Protein AF-A0A507AWH8-F1 (afdb_monomer_lite)

Radius of gyration: 15.66 Å; chains: 1; bounding box: 31×40×55 Å

Organism: NCBI:txid1093900

Sequence (97 aa):
MATVRVTEAEKNDEDSLFFQEEQRIMSMTLQGWHHETLSAAAVGSSGFFMLEDKLHVKCPFCKLVAVPHDKSFDPHTYHIEKRPNCRYVKGWLKKKH

Foldseek 3Di:
DDDDPPDPPPPPLPLVQLPDLVSQLCQCVVQPNDDPADHSSQLSLLQWHADPVNQWTAHSQPRDIDGPPDNPDRSNVVCCVVCVPGPSNVVVVVVVD

pLDDT: mean 85.15, std 16.75, range [39.66, 97.69]

Structure (mmCIF, N/CA/C/O backbone):
data_AF-A0A507AWH8-F1
#
_entry.id   AF-A0A507AWH8-F1
#
loop_
_atom_site.group_PDB
_atom_site.id
_atom_site.type_symbol
_atom_site.label_atom_id
_atom_site.label_alt_id
_atom_site.label_comp_id
_atom_site.label_asym_id
_atom_site.label_entity_id
_atom_site.label_seq_id
_atom_site.pdbx_PDB_ins_code
_atom_site.Cartn_x
_atom_site.Cartn_y
_atom_site.Cartn_z
_atom_site.occupancy
_atom_site.B_iso_or_equiv
_atom_site.auth_seq_id
_atom_site.auth_comp_id
_atom_site.auth_asym_id
_atom_site.auth_atom_id
_atom_site.pdbx_PDB_model_num
ATOM 1 N N . MET A 1 1 ? 5.042 -25.549 40.166 1.00 41.09 1 MET A N 1
ATOM 2 C CA . MET A 1 1 ? 5.613 -24.803 39.025 1.00 41.09 1 MET A CA 1
ATOM 3 C C . MET A 1 1 ? 4.459 -24.179 38.262 1.00 41.09 1 MET A C 1
ATOM 5 O O . MET A 1 1 ? 3.657 -24.915 37.706 1.00 41.09 1 MET A O 1
ATOM 9 N N . ALA A 1 2 ? 4.294 -22.860 38.346 1.00 39.66 2 ALA A N 1
ATOM 10 C CA . ALA A 1 2 ? 3.197 -22.159 37.686 1.00 39.66 2 ALA A CA 1
ATOM 11 C C . ALA A 1 2 ? 3.597 -21.856 36.236 1.00 39.66 2 ALA A C 1
ATOM 13 O O . ALA A 1 2 ? 4.542 -21.111 35.992 1.00 39.66 2 ALA A O 1
ATOM 14 N N . THR A 1 3 ? 2.904 -22.464 35.278 1.00 45.34 3 THR A N 1
ATOM 15 C CA . THR A 1 3 ? 3.019 -22.127 33.858 1.00 45.34 3 THR A CA 1
ATOM 16 C C . THR A 1 3 ? 2.392 -20.758 33.627 1.00 45.34 3 THR A C 1
ATOM 18 O O . THR A 1 3 ? 1.170 -20.615 33.711 1.00 45.34 3 THR A O 1
ATOM 21 N N . VAL A 1 4 ? 3.218 -19.755 33.342 1.00 49.31 4 VAL A N 1
ATOM 22 C CA . VAL A 1 4 ? 2.754 -18.447 32.875 1.00 49.31 4 VAL A CA 1
ATOM 23 C C . VAL A 1 4 ? 2.173 -18.646 31.476 1.00 49.31 4 VAL A C 1
ATOM 25 O O . VAL A 1 4 ? 2.895 -18.951 30.529 1.00 49.31 4 VAL A O 1
ATOM 28 N N . ARG A 1 5 ? 0.850 -18.521 31.347 1.00 56.00 5 ARG A N 1
ATOM 29 C CA . ARG A 1 5 ? 0.196 -18.370 30.046 1.00 56.00 5 ARG A CA 1
ATOM 30 C C . ARG A 1 5 ? 0.442 -16.937 29.602 1.00 56.00 5 ARG A C 1
ATOM 32 O O . ARG A 1 5 ? -0.231 -16.028 30.077 1.00 56.00 5 ARG A O 1
ATOM 39 N N . VAL A 1 6 ? 1.439 -16.747 28.747 1.00 51.19 6 VAL A N 1
ATOM 40 C CA . VAL A 1 6 ? 1.633 -15.472 28.056 1.00 51.19 6 VAL A CA 1
ATOM 41 C C . VAL A 1 6 ? 0.401 -15.276 27.175 1.00 51.19 6 VAL A C 1
ATOM 43 O O . VAL A 1 6 ? 0.102 -16.113 26.322 1.00 51.19 6 VAL A O 1
ATOM 46 N N . THR A 1 7 ? -0.385 -14.244 27.462 1.00 48.12 7 THR A N 1
ATOM 47 C CA . THR A 1 7 ? -1.562 -13.883 26.678 1.00 48.12 7 THR A CA 1
ATOM 48 C C . THR A 1 7 ? -1.104 -13.383 25.307 1.00 48.12 7 THR A C 1
ATOM 50 O O . THR A 1 7 ? -0.095 -12.695 25.186 1.00 48.12 7 THR A O 1
ATOM 53 N N . GLU A 1 8 ? -1.850 -13.711 24.252 1.00 52.75 8 GLU A N 1
ATOM 54 C CA . GLU A 1 8 ? -1.609 -13.323 22.846 1.00 52.75 8 GLU A CA 1
ATOM 55 C C . GLU A 1 8 ? -1.580 -11.798 22.575 1.00 52.75 8 GLU A C 1
ATOM 57 O O . GLU A 1 8 ? -1.553 -11.376 21.421 1.00 52.75 8 GLU A O 1
ATOM 62 N N . ALA A 1 9 ? -1.578 -10.962 23.617 1.00 48.84 9 ALA A N 1
ATOM 63 C CA . ALA A 1 9 ? -1.747 -9.515 23.554 1.00 48.84 9 ALA A CA 1
ATOM 64 C C . ALA A 1 9 ? -0.433 -8.710 23.474 1.00 48.84 9 ALA A C 1
ATOM 66 O O . ALA A 1 9 ? -0.492 -7.499 23.295 1.00 48.84 9 ALA A O 1
ATOM 67 N N . GLU A 1 10 ? 0.736 -9.353 23.567 1.00 49.41 10 GLU A N 1
ATOM 68 C CA . GLU A 1 10 ? 2.048 -8.673 23.541 1.00 49.41 10 GLU A CA 1
ATOM 69 C C . GLU A 1 10 ? 2.897 -9.021 22.308 1.00 49.41 10 GLU A C 1
ATOM 71 O O . GLU A 1 10 ? 4.124 -8.934 22.326 1.00 49.41 10 GLU A O 1
ATOM 76 N N . LYS A 1 11 ? 2.268 -9.408 21.193 1.00 49.81 11 LYS A N 1
ATOM 77 C CA . LYS A 1 11 ? 2.962 -9.353 19.901 1.00 49.81 11 LYS A CA 1
ATOM 78 C C . LYS A 1 11 ? 3.003 -7.888 19.489 1.00 49.81 11 LYS A C 1
ATOM 80 O O . LYS A 1 11 ? 1.954 -7.330 19.182 1.00 49.81 11 LYS A O 1
ATOM 85 N N . ASN A 1 12 ? 4.190 -7.279 19.521 1.00 52.59 12 ASN A N 1
ATOM 86 C CA . ASN A 1 12 ? 4.462 -5.992 18.882 1.00 52.59 12 ASN A CA 1
ATOM 87 C C . ASN A 1 12 ? 3.687 -5.929 17.554 1.00 52.59 12 ASN A C 1
ATOM 89 O O . ASN A 1 12 ? 3.934 -6.749 16.672 1.00 52.59 12 ASN A O 1
ATOM 93 N N . ASP A 1 13 ? 2.701 -5.035 17.423 1.00 74.25 13 ASP A N 1
ATOM 94 C CA . ASP A 1 13 ? 1.982 -4.859 16.155 1.00 74.25 13 ASP A CA 1
ATOM 95 C C . ASP A 1 13 ? 2.930 -4.113 15.211 1.00 74.25 13 ASP A C 1
ATOM 97 O O . ASP A 1 13 ? 2.859 -2.896 15.062 1.00 74.25 13 ASP A O 1
ATOM 101 N N . GLU A 1 14 ? 3.872 -4.849 14.617 1.00 82.88 14 GLU A N 1
ATOM 102 C CA . GLU A 1 14 ? 4.897 -4.337 13.694 1.00 82.88 14 GLU A CA 1
ATOM 103 C C . GLU A 1 14 ? 4.263 -3.563 12.529 1.00 82.88 14 GLU A C 1
ATOM 105 O O . GLU A 1 14 ? 4.824 -2.600 12.013 1.00 82.88 14 GLU A O 1
ATOM 110 N N . ASP A 1 15 ? 3.023 -3.912 12.184 1.00 91.69 15 ASP A N 1
ATOM 111 C CA . ASP A 1 15 ? 2.225 -3.223 11.178 1.00 91.69 15 ASP A CA 1
ATOM 112 C C . ASP A 1 15 ? 1.919 -1.753 11.542 1.00 91.69 15 ASP A C 1
ATOM 114 O O . ASP A 1 15 ? 1.733 -0.928 10.643 1.00 91.69 15 ASP A O 1
ATOM 118 N N . SER A 1 16 ? 1.868 -1.392 12.830 1.00 91.56 16 SER A N 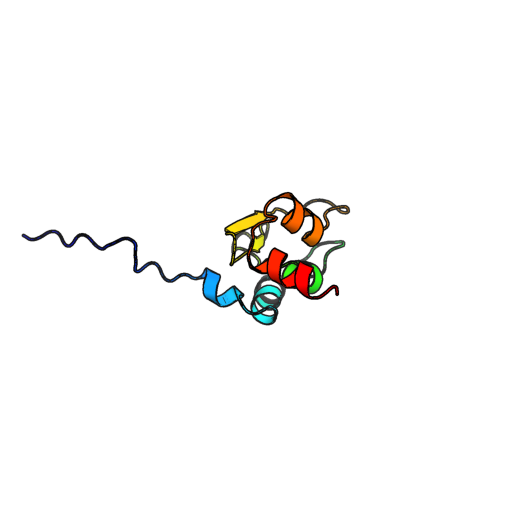1
ATOM 119 C CA . SER A 1 16 ? 1.593 -0.019 13.283 1.00 91.56 16 SER A CA 1
ATOM 120 C C . SER A 1 16 ? 2.660 0.982 12.833 1.00 91.56 16 SER A C 1
ATOM 122 O O . SER A 1 16 ? 2.344 2.161 12.646 1.00 91.56 16 SER A O 1
ATOM 124 N N . LEU A 1 17 ? 3.888 0.522 12.560 1.00 93.38 17 LEU A N 1
ATOM 125 C CA . LEU A 1 17 ? 4.950 1.340 11.956 1.00 93.38 17 LEU A CA 1
ATOM 126 C C . LEU A 1 17 ? 4.528 1.919 10.597 1.00 93.38 17 LEU A C 1
ATOM 128 O O . LEU A 1 17 ? 4.963 3.000 10.211 1.00 93.38 17 LEU A O 1
ATOM 132 N N . PHE A 1 18 ? 3.618 1.247 9.894 1.00 96.12 18 PHE A N 1
ATOM 133 C CA . PHE A 1 18 ? 3.221 1.577 8.528 1.00 96.12 18 PHE A CA 1
ATOM 134 C C . PHE A 1 18 ? 1.910 2.378 8.438 1.00 96.12 18 PHE A C 1
ATOM 136 O O . PHE A 1 18 ? 1.347 2.558 7.351 1.00 96.12 18 PHE A O 1
ATOM 143 N N . PHE A 1 19 ? 1.390 2.899 9.556 1.00 95.00 19 PHE A N 1
ATOM 144 C CA . PHE A 1 19 ? 0.207 3.773 9.520 1.00 95.00 19 PHE A CA 1
ATOM 145 C C . PHE A 1 19 ? 0.465 5.086 8.768 1.00 95.00 19 PHE A C 1
ATOM 147 O O . PHE A 1 19 ? -0.439 5.591 8.098 1.00 95.00 19 PHE A O 1
ATOM 154 N N . GLN A 1 20 ? 1.694 5.599 8.822 1.00 95.38 20 GLN A N 1
ATOM 155 C CA . GLN A 1 20 ? 2.138 6.765 8.054 1.00 95.38 20 GLN A CA 1
ATOM 156 C C . GLN A 1 20 ? 2.473 6.363 6.614 1.00 95.38 20 GLN A C 1
ATOM 158 O O . GLN A 1 20 ? 3.003 5.279 6.370 1.00 95.38 20 GLN A O 1
ATOM 163 N N . GLU A 1 21 ? 2.135 7.216 5.650 1.00 96.38 21 GLU A N 1
ATOM 164 C CA . GLU A 1 21 ? 2.375 6.934 4.230 1.00 96.38 21 GLU A CA 1
ATOM 165 C C . GLU A 1 21 ? 3.861 6.879 3.902 1.00 96.38 21 GLU A C 1
ATOM 167 O O . GLU A 1 21 ? 4.310 5.980 3.193 1.00 96.38 21 GLU A O 1
ATOM 172 N N . GLU A 1 22 ? 4.629 7.774 4.502 1.00 96.75 22 GLU A N 1
ATOM 173 C CA . GLU A 1 22 ? 6.069 7.888 4.330 1.00 96.75 22 GLU A CA 1
ATOM 174 C C . GLU A 1 22 ? 6.756 6.573 4.708 1.00 96.75 22 GLU A C 1
ATOM 176 O O . GLU A 1 22 ? 7.593 6.076 3.960 1.00 96.75 22 GLU A O 1
ATOM 181 N N . GLN A 1 23 ? 6.326 5.944 5.807 1.00 97.50 23 GLN A N 1
ATOM 182 C CA . GLN A 1 23 ? 6.856 4.655 6.261 1.00 97.50 23 GLN A CA 1
ATOM 183 C C . GLN A 1 23 ? 6.513 3.517 5.293 1.00 97.50 23 GLN A C 1
ATOM 185 O O . GLN A 1 23 ? 7.339 2.641 5.030 1.00 97.50 23 GLN A O 1
ATOM 190 N N . ARG A 1 24 ? 5.316 3.548 4.695 1.00 97.44 24 ARG A N 1
ATOM 191 C CA . ARG A 1 24 ? 4.931 2.582 3.657 1.00 97.44 24 ARG A CA 1
ATOM 192 C C . ARG A 1 24 ? 5.813 2.705 2.421 1.00 97.44 24 ARG A C 1
ATOM 194 O O . ARG A 1 24 ? 6.294 1.692 1.922 1.00 97.44 24 ARG A O 1
ATOM 201 N N . ILE A 1 25 ? 6.072 3.925 1.964 1.00 97.38 25 ILE A N 1
ATOM 202 C CA . ILE A 1 25 ? 6.931 4.179 0.801 1.00 97.38 25 ILE A CA 1
ATOM 203 C C . ILE A 1 25 ? 8.384 3.794 1.116 1.00 97.38 25 ILE A C 1
ATOM 205 O O . ILE A 1 25 ? 9.016 3.089 0.329 1.00 97.38 25 ILE A O 1
ATOM 209 N N . MET A 1 26 ? 8.899 4.185 2.287 1.00 96.69 26 MET A N 1
ATOM 210 C CA . MET A 1 26 ? 10.259 3.849 2.725 1.00 96.69 26 MET A CA 1
ATOM 211 C C . MET A 1 26 ? 10.491 2.340 2.782 1.00 96.69 26 MET A C 1
ATOM 213 O O . MET A 1 26 ? 11.555 1.889 2.362 1.00 96.69 26 MET A O 1
ATOM 217 N N . SER A 1 27 ? 9.494 1.557 3.211 1.00 95.69 27 SER A N 1
ATOM 218 C CA . SER A 1 27 ? 9.601 0.092 3.237 1.00 95.69 27 SER A CA 1
ATOM 219 C C . SER A 1 27 ? 9.980 -0.499 1.875 1.00 95.69 27 SER A C 1
ATOM 221 O O . SER A 1 27 ? 10.759 -1.441 1.818 1.00 95.69 27 SER A O 1
ATOM 223 N N . MET A 1 28 ? 9.479 0.073 0.779 1.00 95.31 28 MET A N 1
ATOM 224 C CA . MET A 1 28 ? 9.741 -0.391 -0.583 1.00 95.31 28 MET A CA 1
ATOM 225 C C . MET A 1 28 ? 11.071 0.147 -1.105 1.00 95.31 28 MET A C 1
ATOM 227 O O . MET A 1 28 ? 11.869 -0.602 -1.668 1.00 95.31 28 MET A O 1
ATOM 231 N N . THR A 1 29 ? 11.333 1.439 -0.896 1.00 94.44 29 THR A N 1
ATOM 232 C CA . THR A 1 29 ? 12.558 2.094 -1.373 1.00 94.44 29 THR A CA 1
ATOM 233 C C . THR A 1 29 ? 13.805 1.484 -0.735 1.00 94.44 29 THR A C 1
ATOM 235 O O . THR A 1 29 ? 14.761 1.175 -1.441 1.00 94.44 29 THR A O 1
ATOM 238 N N . LEU A 1 30 ? 13.789 1.253 0.582 1.00 93.56 30 LEU A N 1
ATOM 239 C CA . LEU A 1 30 ? 14.931 0.687 1.312 1.00 93.56 30 LEU A CA 1
ATOM 240 C C . LEU A 1 30 ? 15.189 -0.783 0.960 1.00 93.56 30 LEU A C 1
ATOM 242 O O . LEU A 1 30 ? 16.329 -1.236 1.010 1.00 93.56 30 LEU A O 1
ATOM 246 N N . GLN A 1 31 ? 14.148 -1.525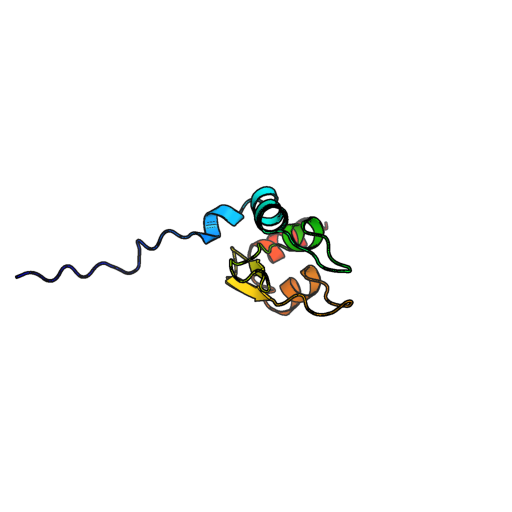 0.579 1.00 93.19 31 GLN A N 1
ATOM 247 C CA . GLN A 1 31 ? 14.261 -2.934 0.192 1.00 93.19 31 GLN A CA 1
ATOM 248 C C . GLN A 1 31 ? 14.613 -3.138 -1.291 1.00 93.19 31 GLN A C 1
ATOM 250 O O . GLN A 1 31 ? 14.856 -4.276 -1.706 1.00 93.19 31 GLN A O 1
ATOM 255 N N . GLY A 1 32 ? 14.701 -2.052 -2.070 1.00 90.75 32 GLY A N 1
ATOM 256 C CA . GLY A 1 32 ? 15.097 -2.079 -3.478 1.00 90.75 32 GLY A CA 1
ATOM 257 C C . GLY A 1 32 ? 13.954 -2.418 -4.431 1.00 90.75 32 GLY A C 1
ATOM 258 O O . GLY A 1 32 ? 14.164 -3.153 -5.393 1.00 90.75 32 GLY A O 1
ATOM 259 N N . TRP A 1 33 ? 12.745 -1.917 -4.162 1.00 90.06 33 TRP A N 1
ATOM 260 C CA . TRP A 1 33 ? 11.588 -2.115 -5.033 1.00 90.06 33 TRP A CA 1
ATOM 261 C C . TRP A 1 33 ? 11.893 -1.787 -6.497 1.00 90.06 33 TRP A C 1
ATOM 263 O O . TRP A 1 33 ? 12.230 -0.654 -6.844 1.00 90.06 33 TRP A O 1
ATOM 273 N N . HIS A 1 34 ? 11.707 -2.791 -7.349 1.00 83.19 34 HIS A N 1
ATOM 274 C CA . HIS A 1 34 ? 11.958 -2.707 -8.777 1.00 83.19 34 HIS A CA 1
ATOM 275 C C . HIS A 1 34 ? 10.782 -3.337 -9.535 1.00 83.19 34 HIS A C 1
ATOM 277 O O . HIS A 1 34 ? 10.811 -4.512 -9.894 1.00 83.19 34 HIS A O 1
ATOM 283 N N . HIS A 1 35 ? 9.724 -2.553 -9.745 1.00 84.94 35 HIS A N 1
ATOM 284 C CA . HIS A 1 35 ? 8.571 -2.940 -10.560 1.00 84.94 35 HIS A CA 1
ATOM 285 C C . HIS A 1 35 ? 8.535 -2.101 -11.840 1.00 84.94 35 HIS A C 1
ATOM 287 O O . HIS A 1 35 ? 8.770 -0.895 -11.788 1.00 84.94 35 HIS A O 1
ATOM 293 N N . GLU A 1 36 ? 8.219 -2.719 -12.983 1.00 83.56 36 GLU A N 1
ATOM 294 C CA . GLU A 1 36 ? 8.300 -2.062 -14.301 1.00 83.56 36 GLU A CA 1
ATOM 295 C C . GLU A 1 36 ? 7.387 -0.834 -14.423 1.00 83.56 36 GLU A C 1
ATOM 297 O O . GLU A 1 36 ? 7.740 0.146 -15.073 1.00 83.56 36 GLU A O 1
ATOM 302 N N . THR A 1 37 ? 6.201 -0.893 -13.813 1.00 86.00 37 THR A N 1
ATOM 303 C CA . THR A 1 37 ? 5.141 0.114 -14.005 1.00 86.00 37 THR A CA 1
ATOM 304 C C . THR A 1 37 ? 4.682 0.810 -12.727 1.00 86.00 37 THR A C 1
ATOM 306 O O . THR A 1 37 ? 4.030 1.848 -12.800 1.00 86.00 37 THR A O 1
ATOM 309 N N . LEU A 1 38 ? 5.000 0.269 -11.548 1.00 90.75 38 LEU A N 1
ATOM 310 C CA . LEU A 1 38 ? 4.455 0.748 -10.278 1.00 90.75 38 LEU A CA 1
ATOM 311 C C . LEU A 1 38 ? 5.577 1.365 -9.464 1.00 90.75 38 LEU A C 1
ATOM 313 O O . LEU A 1 38 ? 6.547 0.695 -9.123 1.00 90.75 38 LEU A O 1
ATOM 317 N N . SER A 1 39 ? 5.437 2.640 -9.119 1.00 93.12 39 SER A N 1
ATOM 318 C CA . SER A 1 39 ? 6.363 3.282 -8.192 1.00 93.12 39 SER A CA 1
ATOM 319 C C . SER A 1 39 ? 6.048 2.876 -6.751 1.00 93.12 39 SER A C 1
ATOM 321 O O . SER A 1 39 ? 4.892 2.629 -6.399 1.00 93.12 39 SER A O 1
ATOM 323 N N . ALA A 1 40 ? 7.065 2.881 -5.886 1.00 95.19 40 ALA A N 1
ATOM 324 C CA . ALA A 1 40 ? 6.875 2.700 -4.446 1.00 95.19 40 ALA A CA 1
ATOM 325 C C . ALA A 1 40 ? 5.842 3.691 -3.873 1.00 95.19 40 ALA A C 1
ATOM 327 O O . ALA A 1 40 ? 5.022 3.335 -3.029 1.00 95.19 40 ALA A O 1
ATOM 328 N N . ALA A 1 41 ? 5.831 4.926 -4.387 1.00 95.38 41 ALA A N 1
ATOM 329 C CA . ALA A 1 41 ? 4.856 5.944 -4.014 1.00 95.38 41 ALA A CA 1
ATOM 330 C C . ALA A 1 41 ? 3.416 5.545 -4.378 1.00 95.38 41 ALA A C 1
ATOM 332 O O . ALA A 1 41 ? 2.519 5.683 -3.547 1.00 95.38 41 ALA A O 1
ATOM 333 N N . ALA A 1 42 ? 3.179 5.006 -5.580 1.00 94.12 42 ALA A N 1
ATOM 334 C CA . ALA A 1 42 ? 1.847 4.567 -6.008 1.00 94.12 42 ALA A CA 1
ATOM 335 C C . ALA A 1 42 ? 1.298 3.434 -5.121 1.00 94.12 42 ALA A C 1
ATOM 337 O O . ALA A 1 42 ? 0.138 3.450 -4.705 1.00 94.12 42 ALA A O 1
ATOM 338 N N . VAL A 1 43 ? 2.144 2.467 -4.764 1.00 95.44 43 VAL A N 1
ATOM 339 C CA . VAL A 1 43 ? 1.751 1.348 -3.896 1.00 95.44 43 VAL A CA 1
ATOM 340 C C . VAL A 1 43 ? 1.572 1.807 -2.437 1.00 95.44 43 VAL A C 1
ATOM 342 O O . VAL A 1 43 ? 0.580 1.457 -1.789 1.00 95.44 43 VAL A O 1
ATOM 345 N N . GLY A 1 44 ? 2.476 2.652 -1.934 1.00 96.38 44 GLY A N 1
ATOM 346 C CA . GLY A 1 44 ? 2.427 3.226 -0.585 1.00 96.38 44 GLY A CA 1
ATOM 347 C C . GLY A 1 44 ? 1.191 4.094 -0.335 1.00 96.38 44 GLY A C 1
ATOM 348 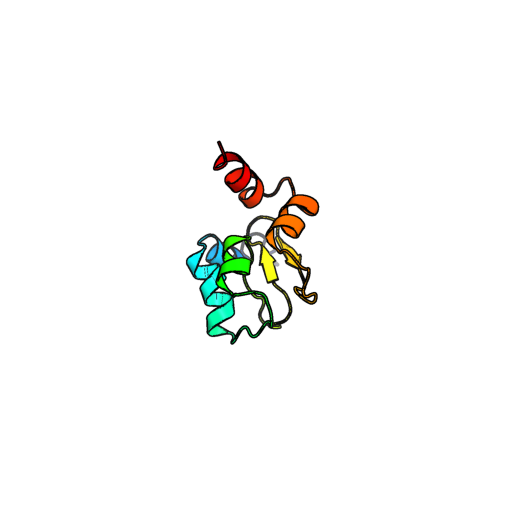O O . GLY A 1 44 ? 0.474 3.898 0.653 1.00 96.38 44 GLY A O 1
ATOM 349 N N . SER A 1 45 ? 0.879 4.993 -1.268 1.00 95.62 45 SER A N 1
ATOM 350 C CA . SER A 1 45 ? -0.337 5.827 -1.254 1.00 95.62 45 SER A CA 1
ATOM 351 C C . SER A 1 45 ? -1.626 5.019 -1.460 1.00 95.62 45 SER A C 1
ATOM 353 O O . SER A 1 45 ? -2.704 5.436 -1.033 1.00 95.62 45 SER A O 1
ATOM 355 N N . SER A 1 46 ? -1.538 3.801 -2.000 1.00 95.88 46 SER A N 1
ATOM 356 C CA . SER A 1 46 ? -2.664 2.854 -2.040 1.00 95.88 46 SER A CA 1
ATOM 357 C C . SER A 1 46 ? -2.887 2.116 -0.712 1.00 95.88 46 SER A C 1
ATOM 359 O O . SER A 1 46 ? -3.862 1.376 -0.560 1.00 95.88 46 SER A O 1
ATOM 361 N N . GLY A 1 47 ? -2.024 2.345 0.281 1.00 96.94 47 GLY A N 1
ATOM 362 C CA . GLY A 1 47 ? -2.184 1.850 1.646 1.00 96.94 47 GLY A CA 1
ATOM 363 C C . GLY A 1 47 ? -1.385 0.592 1.972 1.00 96.94 47 GLY A C 1
ATOM 364 O O . GLY A 1 47 ? -1.691 -0.034 2.989 1.00 96.94 47 GLY A O 1
ATOM 365 N N . PHE A 1 48 ? -0.393 0.221 1.155 1.00 97.44 48 PHE A N 1
ATOM 366 C CA . PHE A 1 48 ? 0.423 -0.978 1.368 1.00 97.44 48 PHE A CA 1
ATOM 367 C C . PHE A 1 48 ? 1.889 -0.658 1.667 1.00 97.44 48 PHE A C 1
ATOM 369 O O . PHE A 1 48 ? 2.417 0.312 1.145 1.00 97.44 48 PHE A O 1
ATOM 376 N N . PHE A 1 49 ? 2.546 -1.488 2.472 1.00 97.12 49 PHE A N 1
ATOM 377 C CA . PHE A 1 49 ? 4.003 -1.531 2.661 1.00 97.12 49 PHE A CA 1
ATOM 378 C C . PHE A 1 49 ? 4.553 -2.867 2.145 1.00 97.12 49 PHE A C 1
ATOM 380 O O . PHE A 1 49 ? 3.789 -3.821 2.012 1.00 97.12 49 PHE A O 1
ATOM 387 N N . MET A 1 50 ? 5.847 -2.952 1.846 1.00 95.94 50 MET A N 1
ATOM 388 C CA . MET A 1 50 ? 6.492 -4.182 1.372 1.00 95.94 50 MET A CA 1
ATOM 389 C C . MET A 1 50 ? 6.871 -5.112 2.527 1.00 95.94 50 MET A C 1
ATOM 391 O O . MET A 1 50 ? 7.451 -4.666 3.516 1.00 95.94 50 MET A O 1
ATOM 395 N N . LEU A 1 51 ? 6.582 -6.404 2.365 1.00 94.38 51 LEU A N 1
ATOM 396 C CA . LEU A 1 51 ? 7.032 -7.465 3.267 1.00 94.38 51 LEU A CA 1
ATOM 397 C C . LEU A 1 51 ? 8.480 -7.882 2.971 1.00 94.38 51 LEU A C 1
ATOM 399 O O . LEU A 1 51 ? 8.981 -7.668 1.873 1.00 94.38 51 LEU A O 1
ATOM 403 N N . GLU A 1 52 ? 9.126 -8.541 3.933 1.00 91.25 52 GLU A N 1
ATOM 404 C CA . GLU A 1 52 ? 10.541 -8.947 3.851 1.00 91.25 52 GLU A CA 1
ATOM 405 C C . GLU A 1 52 ? 10.872 -9.870 2.666 1.00 91.25 52 GLU A C 1
ATOM 407 O O . GLU A 1 52 ? 12.018 -9.926 2.220 1.00 91.25 52 GLU A O 1
ATOM 412 N N . ASP A 1 53 ? 9.877 -10.580 2.126 1.00 90.25 53 ASP A N 1
ATOM 413 C CA . ASP A 1 53 ? 10.040 -11.429 0.942 1.00 90.25 53 ASP A CA 1
ATOM 414 C C . ASP A 1 53 ? 10.187 -10.646 -0.374 1.00 90.25 53 ASP A C 1
ATOM 416 O O . ASP A 1 53 ? 10.467 -11.248 -1.411 1.00 90.25 53 ASP A O 1
ATOM 420 N N . LYS A 1 54 ? 10.018 -9.315 -0.335 1.00 88.50 54 LYS A N 1
ATOM 421 C CA . LYS A 1 54 ? 10.145 -8.366 -1.457 1.00 88.50 54 LYS A CA 1
ATOM 422 C C . LYS A 1 54 ? 9.185 -8.584 -2.626 1.00 88.50 54 LYS A C 1
ATOM 424 O O . LYS A 1 54 ? 9.266 -7.866 -3.622 1.00 88.50 54 LYS A O 1
ATOM 429 N N . LEU A 1 55 ? 8.275 -9.544 -2.516 1.00 88.56 55 LEU A N 1
ATOM 430 C CA . LEU A 1 55 ? 7.293 -9.882 -3.543 1.00 88.56 55 LEU A CA 1
ATOM 431 C C . LEU A 1 55 ? 5.900 -9.413 -3.143 1.00 88.56 55 LEU A C 1
ATOM 433 O O . LEU A 1 55 ? 5.093 -9.051 -3.998 1.00 88.56 55 LEU A O 1
ATOM 437 N N . HIS A 1 56 ? 5.618 -9.407 -1.845 1.00 93.31 56 HIS A N 1
ATOM 438 C CA . HIS A 1 56 ? 4.306 -9.095 -1.318 1.00 93.31 56 HIS A CA 1
ATOM 439 C C . HIS A 1 56 ? 4.254 -7.702 -0.712 1.00 93.31 56 HIS A C 1
ATOM 441 O O . HIS A 1 56 ? 5.208 -7.185 -0.123 1.00 93.31 56 HIS A O 1
ATOM 447 N N . VAL A 1 57 ? 3.065 -7.117 -0.794 1.00 95.44 57 VAL A N 1
ATOM 448 C CA . VAL A 1 57 ? 2.738 -5.866 -0.123 1.00 95.44 57 VAL A CA 1
ATOM 449 C C . VAL A 1 57 ? 1.524 -6.066 0.772 1.00 95.44 57 VAL A C 1
ATOM 451 O O . VAL A 1 57 ? 0.601 -6.807 0.428 1.00 95.44 57 VAL A O 1
ATOM 454 N N . LYS A 1 58 ? 1.511 -5.429 1.940 1.00 97.50 58 LYS A N 1
ATOM 455 C CA . LYS A 1 58 ? 0.489 -5.618 2.972 1.00 97.50 58 LYS A CA 1
ATOM 456 C C . LYS A 1 58 ? -0.085 -4.289 3.429 1.00 97.50 58 LYS A C 1
ATOM 458 O O . LYS A 1 58 ? 0.631 -3.312 3.606 1.00 97.50 58 LYS A O 1
ATOM 463 N N . CYS A 1 59 ? -1.394 -4.248 3.650 1.00 97.69 59 CYS A N 1
ATOM 464 C CA . CYS A 1 59 ? -2.032 -3.107 4.286 1.00 97.69 59 CYS A CA 1
ATOM 465 C C . CYS A 1 59 ? -1.954 -3.241 5.817 1.00 97.69 59 CYS A C 1
ATOM 467 O O . CYS A 1 59 ? -2.463 -4.226 6.358 1.00 97.69 59 CYS A O 1
ATOM 469 N N . PRO A 1 60 ? -1.430 -2.250 6.558 1.00 97.31 60 PRO A N 1
ATOM 470 C CA . PRO A 1 60 ? -1.296 -2.354 8.015 1.00 97.31 60 PRO A CA 1
ATOM 471 C C . PRO A 1 60 ? -2.640 -2.255 8.746 1.00 97.31 60 PRO A C 1
ATOM 473 O O . PRO A 1 60 ? -2.762 -2.627 9.913 1.00 97.31 60 PRO A O 1
ATOM 476 N N . PHE A 1 61 ? -3.670 -1.775 8.045 1.00 95.75 61 PHE A N 1
ATOM 477 C CA . PHE A 1 61 ? -4.994 -1.506 8.588 1.00 95.75 61 PHE A CA 1
ATOM 478 C C . PHE A 1 61 ? -5.945 -2.697 8.483 1.00 95.75 61 PHE A C 1
ATOM 480 O O . PHE A 1 61 ? -6.614 -3.037 9.453 1.00 95.75 61 PHE A O 1
ATOM 487 N N . CYS A 1 62 ? -6.034 -3.312 7.302 1.00 96.31 62 CYS A N 1
ATOM 488 C CA . CYS A 1 62 ? -6.945 -4.431 7.034 1.00 96.31 62 CYS A CA 1
ATOM 489 C C . CYS A 1 62 ? -6.222 -5.766 6.837 1.00 96.31 62 CYS A C 1
ATOM 491 O O . CYS A 1 62 ? -6.877 -6.774 6.569 1.00 96.31 62 CYS A O 1
ATOM 493 N N . LYS A 1 63 ? -4.885 -5.759 6.926 1.00 96.25 63 LYS A N 1
ATOM 494 C CA . LYS A 1 63 ? -4.002 -6.921 6.778 1.00 96.25 63 LYS A CA 1
ATOM 495 C C . LYS A 1 63 ? -4.137 -7.637 5.421 1.00 96.25 63 LYS A C 1
ATOM 497 O O . LYS A 1 63 ? -3.705 -8.775 5.283 1.00 96.25 63 LYS A O 1
ATOM 502 N N . LEU A 1 64 ? -4.728 -6.981 4.413 1.00 96.31 64 LEU A N 1
ATOM 503 C CA . LEU A 1 64 ? -4.771 -7.484 3.038 1.00 96.31 64 LEU A CA 1
ATOM 504 C C . LEU A 1 64 ? -3.355 -7.563 2.485 1.00 96.31 64 LEU A C 1
ATOM 506 O O . LEU A 1 64 ? -2.649 -6.557 2.500 1.00 96.31 64 LEU A O 1
ATOM 510 N N . VAL A 1 65 ? -2.994 -8.734 1.975 1.00 95.88 65 VAL A N 1
ATOM 511 C CA . VAL A 1 65 ? -1.751 -8.970 1.246 1.00 95.88 65 VAL A CA 1
ATOM 512 C C . VAL A 1 65 ? -2.063 -9.022 -0.248 1.00 95.88 65 VAL A C 1
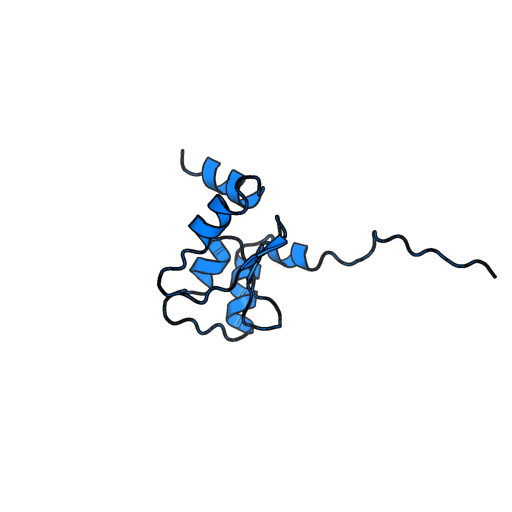ATOM 514 O O . VAL A 1 65 ? -3.102 -9.553 -0.655 1.00 95.88 65 VAL A O 1
ATOM 517 N N . ALA A 1 66 ? -1.187 -8.443 -1.056 1.00 93.50 66 ALA A N 1
ATOM 518 C CA . ALA A 1 66 ? -1.254 -8.464 -2.507 1.00 93.50 66 ALA A CA 1
ATOM 519 C C . ALA A 1 66 ? 0.115 -8.819 -3.086 1.00 93.50 66 ALA A C 1
ATOM 521 O O . ALA A 1 66 ? 1.143 -8.483 -2.496 1.00 93.50 66 ALA A O 1
ATOM 522 N N . VAL A 1 67 ? 0.109 -9.448 -4.259 1.00 92.25 67 VAL A N 1
ATOM 523 C CA . VAL A 1 67 ? 1.297 -9.582 -5.098 1.00 92.25 67 VAL A CA 1
ATOM 524 C C . VAL A 1 67 ? 1.082 -8.691 -6.325 1.00 92.25 67 VAL A C 1
ATOM 526 O O . VAL A 1 67 ? 0.163 -8.927 -7.108 1.00 92.25 67 VAL A O 1
ATOM 529 N N . PRO A 1 68 ? 1.872 -7.628 -6.486 1.00 85.88 68 PRO A N 1
ATOM 530 C CA . PRO A 1 68 ? 1.806 -6.737 -7.632 1.00 85.88 68 PRO A CA 1
ATOM 531 C C . PRO A 1 68 ? 2.612 -7.359 -8.777 1.00 85.88 68 PRO A C 1
ATOM 533 O O . PRO A 1 68 ? 3.771 -7.028 -8.981 1.00 85.88 68 PRO A O 1
ATOM 536 N N . HIS A 1 69 ? 2.016 -8.337 -9.459 1.00 75.19 69 HIS A N 1
ATOM 537 C CA . HIS A 1 69 ? 2.662 -9.113 -10.529 1.00 75.19 69 HIS A CA 1
ATOM 538 C C . HIS A 1 69 ? 2.233 -8.728 -11.957 1.00 75.19 69 HIS A C 1
ATOM 540 O O . HIS A 1 69 ? 2.844 -9.202 -12.909 1.00 75.19 69 HIS A O 1
ATOM 546 N N . ASP A 1 70 ? 1.199 -7.895 -12.133 1.00 70.56 70 ASP A N 1
ATOM 547 C CA . ASP A 1 70 ? 0.647 -7.570 -13.460 1.00 70.56 70 ASP A CA 1
ATOM 548 C C . ASP A 1 70 ? 0.810 -6.081 -13.803 1.00 70.56 70 ASP A C 1
ATOM 550 O O . ASP A 1 70 ? 0.640 -5.206 -12.953 1.00 70.56 70 ASP A O 1
ATOM 554 N N . LYS A 1 71 ? 1.082 -5.779 -15.076 1.00 71.25 71 LYS A N 1
ATOM 555 C CA . LYS A 1 71 ? 1.154 -4.416 -15.620 1.00 71.25 71 LYS A CA 1
ATOM 556 C C . LYS A 1 71 ? -0.170 -3.669 -15.483 1.00 71.25 71 LYS A C 1
ATOM 558 O O . LYS A 1 71 ? -0.148 -2.446 -15.374 1.00 71.25 71 LYS A O 1
ATOM 563 N N . SER A 1 72 ? -1.297 -4.382 -15.473 1.00 76.19 72 SER A N 1
ATOM 564 C CA . SER A 1 72 ? -2.625 -3.801 -15.237 1.00 76.19 72 SER A CA 1
ATOM 565 C C . SER A 1 72 ? -3.039 -3.781 -13.764 1.00 76.19 72 SER A C 1
ATOM 567 O O . SER A 1 72 ? -4.180 -3.433 -13.462 1.00 76.19 72 SER A O 1
ATOM 569 N N . PHE A 1 73 ? -2.165 -4.186 -12.838 1.00 84.38 73 PHE A N 1
ATOM 570 C CA . PHE A 1 73 ? -2.490 -4.178 -11.418 1.00 84.38 73 PHE A CA 1
ATOM 571 C C . PHE A 1 73 ? -2.554 -2.739 -10.897 1.00 84.38 73 PHE A C 1
ATOM 573 O O . PHE A 1 73 ? -1.530 -2.072 -10.771 1.00 84.38 73 PHE A O 1
ATOM 580 N N . ASP A 1 74 ? -3.757 -2.281 -10.551 1.00 92.12 74 ASP A N 1
ATOM 581 C CA . ASP A 1 74 ? -3.957 -1.046 -9.799 1.00 92.12 74 ASP A CA 1
ATOM 582 C C . ASP A 1 74 ? -4.123 -1.377 -8.302 1.00 92.12 74 ASP A C 1
ATOM 584 O O . ASP A 1 74 ? -5.165 -1.914 -7.900 1.00 92.12 74 ASP A O 1
ATOM 588 N N . PRO A 1 75 ? -3.121 -1.080 -7.447 1.00 93.81 75 PRO A N 1
ATOM 589 C CA . PRO A 1 75 ? -3.155 -1.461 -6.036 1.00 93.81 75 PRO A CA 1
ATOM 590 C C . PRO A 1 75 ? -4.340 -0.836 -5.300 1.00 93.81 75 PRO A C 1
ATOM 592 O O . PRO A 1 75 ? -4.908 -1.431 -4.383 1.00 93.81 75 PRO A O 1
ATOM 595 N N . HIS A 1 76 ? -4.728 0.365 -5.713 1.00 93.38 76 HIS A N 1
ATOM 596 C CA . HIS A 1 76 ? -5.812 1.114 -5.114 1.00 93.38 76 HIS A CA 1
ATOM 597 C C . HIS A 1 76 ? -7.184 0.467 -5.379 1.00 93.38 76 HIS A C 1
ATOM 599 O O . HIS A 1 76 ? -7.931 0.184 -4.438 1.00 93.38 76 HIS A O 1
ATOM 605 N N . THR A 1 77 ? -7.502 0.181 -6.641 1.00 93.81 77 THR A N 1
ATOM 606 C CA . THR A 1 77 ? -8.735 -0.502 -7.062 1.00 93.81 77 THR A CA 1
ATOM 607 C C . THR A 1 77 ? -8.819 -1.874 -6.414 1.00 93.81 77 THR A C 1
ATOM 609 O O . THR A 1 77 ? -9.830 -2.193 -5.786 1.00 93.81 77 THR A O 1
ATOM 612 N N . TYR A 1 78 ? -7.718 -2.631 -6.427 1.00 94.69 78 TYR A N 1
ATOM 613 C CA . TYR A 1 78 ? -7.638 -3.915 -5.735 1.00 94.69 78 TYR A CA 1
ATOM 614 C C . TYR A 1 78 ? -7.966 -3.794 -4.235 1.00 94.69 78 TYR A C 1
ATOM 616 O O . TYR A 1 78 ? -8.708 -4.610 -3.681 1.00 94.69 78 TYR A O 1
ATOM 624 N N . HIS A 1 79 ? -7.461 -2.757 -3.560 1.00 96.00 79 HIS A N 1
ATOM 625 C CA . HIS A 1 79 ? -7.735 -2.524 -2.142 1.00 96.00 79 HIS A CA 1
ATOM 626 C C . HIS A 1 79 ? -9.220 -2.233 -1.879 1.00 96.00 79 HIS A C 1
ATOM 628 O O . HIS A 1 79 ? -9.796 -2.799 -0.943 1.00 96.00 79 HIS A O 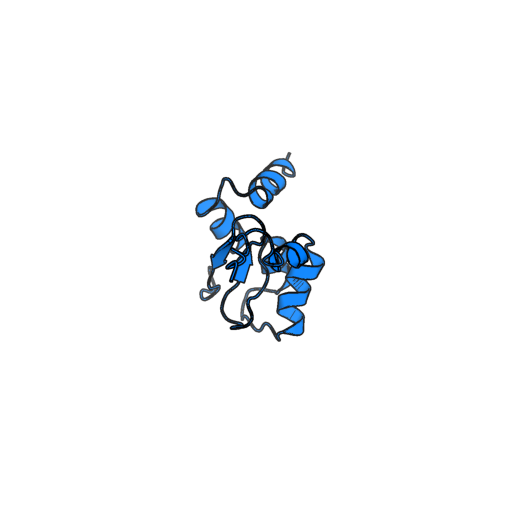1
ATOM 634 N N . ILE A 1 80 ? -9.853 -1.398 -2.710 1.00 95.75 80 ILE A N 1
ATOM 635 C CA . ILE A 1 80 ? -11.288 -1.092 -2.612 1.00 95.75 80 ILE A CA 1
ATOM 636 C C . ILE A 1 80 ? -12.124 -2.352 -2.813 1.00 95.75 80 ILE A C 1
ATOM 638 O O . ILE A 1 80 ? -12.994 -2.638 -1.991 1.00 95.75 80 ILE A O 1
ATOM 642 N N . GLU A 1 81 ? -11.850 -3.114 -3.868 1.00 95.31 81 GLU A N 1
ATOM 643 C CA . GLU A 1 81 ? -12.631 -4.299 -4.224 1.00 95.31 81 GLU A CA 1
ATOM 644 C C . GLU A 1 81 ? -12.516 -5.401 -3.168 1.00 95.31 81 GLU A C 1
ATOM 646 O O . GLU A 1 81 ? -13.515 -6.008 -2.777 1.00 95.31 81 GLU A O 1
ATOM 651 N N . LYS A 1 82 ? -11.302 -5.667 -2.670 1.00 96.69 82 LYS A N 1
ATOM 652 C CA . LYS A 1 82 ? -11.061 -6.770 -1.726 1.00 96.69 82 LYS A CA 1
ATOM 653 C C . LYS A 1 82 ? -11.383 -6.412 -0.281 1.00 96.69 82 LYS A C 1
ATOM 655 O O . LYS A 1 82 ? -11.730 -7.299 0.507 1.00 96.69 82 LYS A O 1
ATOM 660 N N . ARG A 1 83 ? -11.233 -5.144 0.112 1.00 96.38 83 ARG A N 1
ATOM 661 C CA . ARG A 1 83 ? -11.455 -4.676 1.491 1.00 96.38 83 ARG A CA 1
ATOM 662 C C . ARG A 1 83 ? -12.163 -3.314 1.525 1.00 96.38 83 ARG A C 1
ATOM 664 O O . ARG A 1 83 ? -11.634 -2.370 2.116 1.00 96.38 83 ARG A O 1
ATOM 671 N N . PRO A 1 84 ? -13.418 -3.221 1.048 1.00 95.62 84 PRO A N 1
ATOM 672 C CA . PRO A 1 84 ? -14.175 -1.961 1.039 1.00 95.62 84 PRO A CA 1
ATOM 673 C C . PRO A 1 84 ? -14.429 -1.402 2.450 1.00 95.62 84 PRO A C 1
ATOM 675 O O . PRO A 1 84 ? -14.636 -0.206 2.644 1.00 95.62 84 PRO A O 1
ATOM 678 N N . ASN A 1 85 ? -14.379 -2.265 3.470 1.00 95.38 85 ASN A N 1
ATOM 679 C CA . ASN A 1 85 ? -14.540 -1.882 4.870 1.00 95.38 85 ASN A CA 1
ATOM 680 C C . ASN A 1 85 ? -13.241 -1.480 5.582 1.00 95.38 85 ASN A C 1
ATOM 682 O O . ASN A 1 85 ? -13.298 -1.114 6.757 1.00 95.38 85 ASN A O 1
ATOM 686 N N . CYS A 1 86 ? -12.091 -1.518 4.902 1.00 96.81 86 CYS A N 1
ATOM 687 C CA . CYS A 1 86 ? -10.824 -1.058 5.462 1.00 96.81 86 CYS A CA 1
ATOM 688 C C . CYS A 1 86 ? -10.931 0.411 5.900 1.00 96.81 86 CYS A C 1
ATOM 690 O O . CYS A 1 86 ? -11.405 1.259 5.142 1.00 96.81 86 CYS A O 1
ATOM 692 N N . ARG A 1 87 ? -10.457 0.740 7.112 1.00 94.94 87 ARG A N 1
ATOM 693 C CA . ARG A 1 87 ? -10.491 2.128 7.611 1.00 94.94 87 ARG A CA 1
ATOM 694 C C . ARG A 1 87 ? -9.687 3.091 6.730 1.00 94.94 87 ARG A C 1
ATOM 696 O O . ARG A 1 87 ? -10.083 4.242 6.594 1.00 94.94 87 ARG A O 1
ATOM 703 N N . TYR A 1 88 ? -8.615 2.604 6.099 1.00 95.25 88 TYR A N 1
ATOM 704 C CA . TYR A 1 88 ? -7.842 3.366 5.116 1.00 95.25 88 TYR A CA 1
ATOM 705 C C . TYR A 1 88 ? -8.688 3.706 3.888 1.00 95.25 88 TYR A C 1
ATOM 707 O O . TYR A 1 88 ? -8.864 4.878 3.566 1.00 95.25 88 TYR A O 1
ATOM 715 N N . VAL A 1 89 ? -9.295 2.685 3.272 1.00 95.06 89 VAL A N 1
ATOM 716 C CA . VAL A 1 89 ? -10.174 2.831 2.102 1.00 95.06 89 VAL A CA 1
ATOM 717 C C . VAL A 1 89 ? -11.344 3.769 2.404 1.00 95.06 89 VAL A C 1
ATOM 719 O O . VAL A 1 89 ? -11.593 4.714 1.660 1.00 95.06 89 VAL A O 1
ATOM 722 N N . LYS A 1 90 ? -12.026 3.578 3.538 1.00 93.56 90 LYS A N 1
ATOM 723 C CA . LYS A 1 90 ? -13.122 4.460 3.967 1.00 93.56 90 LYS A CA 1
ATOM 724 C C . LYS A 1 90 ? -12.670 5.905 4.170 1.00 93.56 90 LYS A C 1
ATOM 726 O O . LYS A 1 90 ? -13.414 6.820 3.831 1.00 93.56 90 LYS A O 1
ATOM 731 N N . GLY A 1 91 ? -11.481 6.119 4.736 1.00 88.62 91 GLY A N 1
ATOM 732 C CA . GLY A 1 91 ? -10.901 7.452 4.895 1.00 88.62 91 GLY A CA 1
ATOM 733 C C . GLY A 1 91 ? -10.599 8.119 3.554 1.00 88.62 91 GLY A C 1
ATOM 734 O O . GLY A 1 91 ? -10.838 9.313 3.402 1.00 88.62 91 GLY A O 1
ATOM 735 N N . TRP A 1 92 ? -10.141 7.346 2.571 1.00 78.44 92 TRP A N 1
ATOM 736 C CA . TRP A 1 92 ? -9.862 7.834 1.223 1.00 78.44 92 TRP A CA 1
ATOM 737 C C . TRP A 1 92 ? -11.135 8.233 0.465 1.00 78.44 92 TRP A C 1
ATOM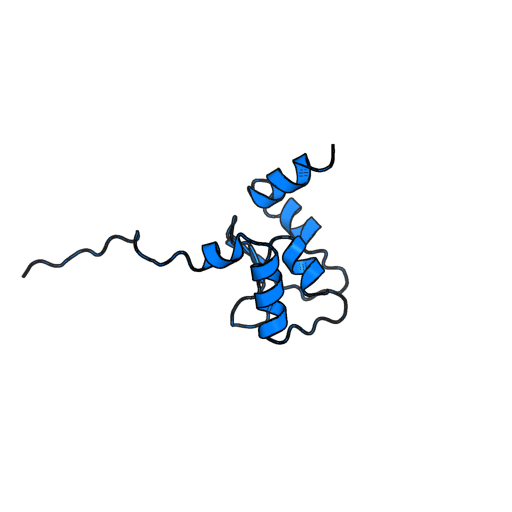 739 O O . TRP A 1 92 ? -11.210 9.341 -0.062 1.00 78.44 92 TRP A O 1
ATOM 749 N N . LEU A 1 93 ? -12.176 7.393 0.492 1.00 68.06 93 LEU A N 1
ATOM 750 C CA . LEU A 1 93 ? -13.458 7.674 -0.174 1.00 68.06 93 LEU A CA 1
ATOM 751 C C . LEU A 1 93 ? -14.131 8.961 0.333 1.00 68.06 93 LEU A C 1
ATOM 753 O O . LEU A 1 93 ? -14.842 9.620 -0.418 1.00 68.06 93 LEU A O 1
ATOM 757 N N . LYS A 1 94 ? -13.878 9.354 1.587 1.00 71.25 94 LYS A N 1
ATOM 758 C CA . LYS A 1 94 ? -14.408 10.593 2.178 1.00 71.25 94 LYS A CA 1
ATOM 759 C C . LYS A 1 94 ? -13.687 11.866 1.729 1.00 71.25 94 LYS A C 1
ATOM 761 O O . LYS A 1 94 ? -14.258 12.936 1.873 1.00 71.25 94 LYS A O 1
ATOM 766 N N . LYS A 1 95 ? -12.456 11.775 1.212 1.00 61.69 95 LYS A N 1
ATOM 767 C CA . LYS A 1 95 ? -11.663 12.936 0.757 1.00 61.69 95 LYS A CA 1
ATOM 768 C C . LYS A 1 95 ? -11.961 13.354 -0.692 1.00 61.69 95 LYS A C 1
ATOM 770 O O . LYS A 1 95 ? -11.374 14.314 -1.171 1.00 61.69 95 LYS A O 1
ATOM 775 N N . LYS A 1 96 ? -12.828 12.618 -1.399 1.00 55.53 96 LYS A N 1
ATOM 776 C CA . LYS A 1 96 ? -13.233 12.889 -2.791 1.00 55.53 96 LYS A CA 1
ATOM 777 C C . LYS A 1 96 ? -14.500 13.758 -2.926 1.00 55.53 96 LYS A C 1
ATOM 779 O O . LYS A 1 96 ? -15.032 13.855 -4.028 1.00 55.53 96 LYS A O 1
ATOM 784 N N . HIS A 1 97 ? -14.960 14.374 -1.837 1.00 41.38 97 HIS A N 1
ATOM 785 C CA . HIS A 1 97 ? -16.080 15.318 -1.808 1.00 41.38 97 HIS A CA 1
ATOM 786 C C . HIS A 1 97 ? -15.637 16.665 -1.251 1.00 41.38 97 HIS A C 1
ATOM 788 O O . HIS A 1 97 ? -14.880 16.651 -0.254 1.00 41.38 97 HIS A O 1
#

InterPro domains:
  IPR001370 BIR repeat [PF00653] (33-90)
  IPR001370 BIR repeat [PS50143] (24-90)

Secondary structure (DSSP, 8-state):
-------TT-S--GGGGGGSHHHHHHHHHHHT---SS--HHHHHHTT-EE-TTSS-EE-TTT--EE----TT--HHHHHHHH-TT-HHHHHHHGGG-